Protein AF-A0A536QBZ3-F1 (afdb_monomer)

Foldseek 3Di:
DDPDPVVVVVVVVLVVVCVVVVHPVVSVVVVVVVVVVCVPPVLVCLVPDPVNDPVNNVVVVVD

Secondary structure (DSSP, 8-state):
--S-HHHHHHHHHHHHHHHHTT-HHHHHHHHHHHHHHHT-HHHHHHHH-TTS-HHHHHHHHT-

Sequence (63 aa):
MPRSNIARRYAQGIFQLAEAQHDLDGWRRELAQLDALLQDDVLRAAFANPAVTTPRRMELAQR

Structure (mmCIF, N/CA/C/O backbone):
data_AF-A0A536QBZ3-F1
#
_entry.id   AF-A0A536QBZ3-F1
#
loop_
_atom_site.group_PDB
_atom_site.id
_atom_site.type_symbol
_atom_site.label_atom_id
_atom_site.label_alt_id
_atom_site.label_comp_id
_atom_site.label_asym_id
_atom_site.label_entity_id
_atom_site.label_seq_id
_atom_site.pdbx_PDB_ins_code
_atom_site.Cartn_x
_atom_site.Cartn_y
_atom_site.Cartn_z
_atom_site.occupancy
_atom_site.B_iso_or_equiv
_atom_site.auth_seq_id
_atom_site.auth_comp_id
_atom_site.auth_asym_id
_atom_site.auth_atom_id
_atom_site.pdbx_PDB_model_num
ATOM 1 N N . MET A 1 1 ? 3.237 -16.348 8.870 1.00 46.16 1 MET A N 1
ATOM 2 C CA . MET A 1 1 ? 3.881 -15.371 9.783 1.00 46.16 1 MET A CA 1
ATOM 3 C C . MET A 1 1 ? 4.790 -14.461 8.968 1.00 46.16 1 MET A C 1
ATOM 5 O O . MET A 1 1 ? 5.475 -14.993 8.098 1.00 46.16 1 MET A O 1
ATOM 9 N N . PRO A 1 2 ? 4.795 -13.130 9.173 1.00 50.75 2 PRO A N 1
ATOM 10 C CA . PRO A 1 2 ? 5.539 -12.231 8.294 1.00 50.75 2 PRO A CA 1
ATOM 11 C C . PRO A 1 2 ? 7.041 -12.511 8.430 1.00 50.75 2 PRO A C 1
ATOM 13 O O . PRO A 1 2 ? 7.590 -12.444 9.529 1.00 50.75 2 PRO A O 1
ATOM 16 N N . ARG A 1 3 ? 7.684 -12.867 7.310 1.00 60.78 3 ARG A N 1
ATOM 17 C CA . ARG A 1 3 ? 9.091 -13.307 7.213 1.00 60.78 3 ARG A CA 1
ATOM 18 C C . ARG A 1 3 ? 10.121 -12.162 7.311 1.00 60.78 3 ARG A C 1
ATOM 20 O O . ARG A 1 3 ? 11.313 -12.427 7.250 1.00 60.78 3 ARG A O 1
ATOM 27 N N . SER A 1 4 ? 9.690 -10.908 7.484 1.00 72.75 4 SER A N 1
ATOM 28 C CA . SER A 1 4 ? 10.552 -9.714 7.512 1.00 72.75 4 SER A CA 1
ATOM 29 C C . SER A 1 4 ? 10.276 -8.841 8.743 1.00 72.75 4 SER A C 1
ATOM 31 O O . SER A 1 4 ? 9.130 -8.471 9.006 1.00 72.75 4 SER A O 1
ATOM 33 N N . ASN A 1 5 ? 11.336 -8.482 9.477 1.00 85.06 5 ASN A N 1
ATOM 34 C CA . ASN A 1 5 ? 11.287 -7.564 10.625 1.00 85.06 5 ASN A CA 1
ATOM 35 C C . ASN A 1 5 ? 10.715 -6.190 10.217 1.00 85.06 5 ASN A C 1
ATOM 37 O O . ASN A 1 5 ? 9.870 -5.624 10.906 1.00 85.06 5 ASN A O 1
ATOM 41 N N . ILE A 1 6 ? 11.083 -5.709 9.027 1.00 91.31 6 ILE A N 1
ATOM 42 C CA . ILE A 1 6 ? 10.629 -4.424 8.486 1.00 91.31 6 ILE A CA 1
ATOM 43 C C . ILE A 1 6 ? 9.114 -4.430 8.235 1.00 91.31 6 ILE A C 1
ATOM 45 O O . ILE A 1 6 ? 8.422 -3.508 8.660 1.00 91.31 6 ILE A O 1
ATOM 49 N N . ALA A 1 7 ? 8.579 -5.491 7.620 1.00 89.75 7 ALA A N 1
ATOM 50 C CA . ALA A 1 7 ? 7.142 -5.601 7.354 1.00 89.75 7 ALA A CA 1
ATOM 51 C C . ALA A 1 7 ? 6.312 -5.563 8.648 1.00 89.75 7 ALA A C 1
ATOM 53 O O . ALA A 1 7 ? 5.273 -4.911 8.704 1.00 89.75 7 ALA A O 1
ATOM 54 N N . ARG A 1 8 ? 6.802 -6.205 9.719 1.00 91.31 8 ARG A N 1
ATOM 55 C CA . ARG A 1 8 ? 6.146 -6.169 11.033 1.00 91.31 8 ARG A CA 1
ATOM 56 C C . ARG A 1 8 ? 6.103 -4.757 11.617 1.00 91.31 8 ARG A C 1
ATOM 58 O O . ARG A 1 8 ? 5.075 -4.381 12.164 1.00 91.31 8 ARG A O 1
ATOM 65 N N . ARG A 1 9 ? 7.183 -3.979 11.486 1.00 95.00 9 ARG A N 1
ATOM 66 C CA . ARG A 1 9 ? 7.227 -2.589 11.976 1.00 95.00 9 ARG A CA 1
ATOM 67 C C . ARG A 1 9 ? 6.218 -1.698 11.253 1.00 95.00 9 ARG A C 1
ATOM 69 O O . ARG A 1 9 ? 5.531 -0.926 11.911 1.00 95.00 9 ARG A O 1
ATOM 76 N N . TYR A 1 10 ? 6.089 -1.839 9.933 1.00 94.81 10 TYR A N 1
ATOM 77 C CA . TYR A 1 10 ? 5.065 -1.110 9.178 1.00 94.81 10 TYR A CA 1
ATOM 78 C C . TYR A 1 10 ? 3.649 -1.537 9.571 1.00 94.81 10 TYR A C 1
ATOM 80 O O . TYR A 1 10 ? 2.817 -0.676 9.837 1.00 94.81 10 TYR A O 1
ATOM 88 N N . ALA A 1 11 ? 3.392 -2.843 9.697 1.00 93.19 11 ALA A N 1
ATOM 89 C CA . ALA A 1 11 ? 2.091 -3.342 10.143 1.00 93.19 11 ALA A CA 1
ATOM 90 C C . ALA A 1 11 ? 1.724 -2.824 11.546 1.00 93.19 11 ALA A C 1
ATOM 92 O O . ALA A 1 11 ? 0.587 -2.429 11.780 1.00 93.19 11 ALA A O 1
ATOM 93 N N . GLN A 1 12 ? 2.698 -2.767 12.460 1.00 95.31 12 GLN A N 1
ATOM 94 C CA . GLN A 1 12 ? 2.506 -2.203 13.794 1.00 95.31 12 GLN A CA 1
ATOM 95 C C . GLN A 1 12 ? 2.168 -0.707 13.741 1.00 95.31 12 GLN A C 1
ATOM 97 O O . GLN A 1 12 ? 1.268 -0.275 14.452 1.00 95.31 12 GLN A O 1
ATOM 102 N N . GLY A 1 13 ? 2.840 0.073 12.890 1.00 96.00 13 GLY A N 1
ATOM 103 C CA . GLY A 1 13 ? 2.531 1.496 12.716 1.00 96.00 13 GLY A CA 1
ATOM 104 C C . GLY A 1 13 ? 1.122 1.740 12.168 1.00 96.00 13 GLY A C 1
ATOM 105 O O . GLY A 1 13 ? 0.416 2.613 12.663 1.00 96.00 13 GLY A O 1
ATOM 106 N N . ILE A 1 14 ? 0.684 0.931 11.197 1.00 95.25 14 ILE A N 1
ATOM 107 C CA . ILE A 1 14 ? -0.689 0.994 10.670 1.00 95.25 14 ILE A CA 1
ATOM 108 C C . ILE A 1 14 ? -1.701 0.665 11.771 1.00 95.25 14 ILE A C 1
ATOM 110 O O . ILE A 1 14 ? -2.679 1.384 11.944 1.00 95.25 14 ILE A O 1
ATOM 114 N N . PHE A 1 15 ? -1.448 -0.387 12.552 1.00 95.31 15 PHE A N 1
ATOM 115 C CA . PHE A 1 15 ? -2.328 -0.771 13.653 1.00 95.31 15 PHE A CA 1
ATOM 116 C C . PHE A 1 15 ? -2.454 0.338 14.708 1.00 95.31 15 PHE A C 1
ATOM 118 O O . PHE A 1 15 ? -3.561 0.667 15.115 1.00 95.31 15 PHE A O 1
ATOM 125 N N . GLN A 1 16 ? -1.342 0.981 15.078 1.00 96.94 16 GLN A N 1
ATOM 126 C CA . GLN A 1 16 ? -1.346 2.121 16.002 1.00 96.94 16 GLN A CA 1
ATOM 127 C C . GLN A 1 16 ? -2.169 3.304 15.471 1.00 96.94 16 GLN A C 1
ATOM 129 O O . GLN A 1 16 ? -2.884 3.950 16.235 1.00 96.94 16 GLN A O 1
ATOM 134 N N . LEU A 1 17 ? -2.092 3.586 14.166 1.00 96.19 17 LEU A N 1
ATOM 135 C CA . LEU A 1 17 ? -2.899 4.631 13.536 1.00 96.19 17 LEU A CA 1
ATOM 136 C C . LEU A 1 17 ? -4.393 4.280 13.562 1.00 96.19 17 LEU A C 1
ATOM 138 O O . LEU A 1 17 ? -5.219 5.134 13.881 1.00 96.19 17 LEU A O 1
ATOM 142 N N . ALA A 1 18 ? -4.726 3.022 13.282 1.00 96.38 18 ALA A N 1
ATOM 143 C CA . ALA A 1 18 ? -6.093 2.524 13.311 1.00 96.38 18 ALA A CA 1
ATOM 144 C C . ALA A 1 18 ? -6.711 2.582 14.718 1.00 96.38 18 ALA A C 1
ATOM 146 O O . ALA A 1 18 ? -7.864 2.985 14.870 1.00 96.38 18 ALA A O 1
ATOM 147 N N . GLU A 1 19 ? -5.936 2.241 15.754 1.00 97.25 19 GLU A N 1
ATOM 148 C CA . GLU A 1 19 ? -6.347 2.393 17.154 1.00 97.25 19 GLU A CA 1
ATOM 149 C C . GLU A 1 19 ? -6.581 3.862 17.521 1.00 97.25 19 G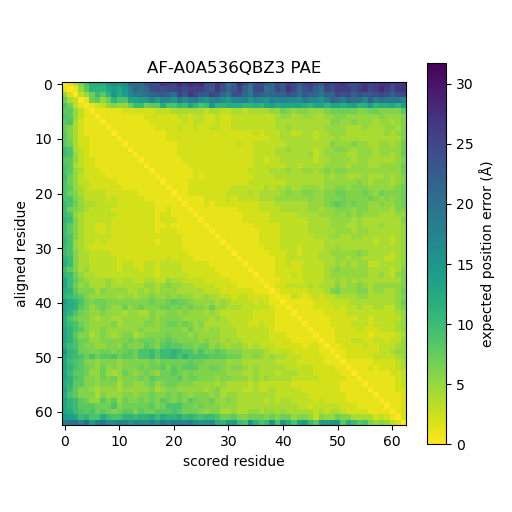LU A C 1
ATOM 151 O O . GLU A 1 19 ? -7.617 4.185 18.099 1.00 97.25 19 GLU A O 1
ATOM 156 N N . ALA A 1 20 ? -5.659 4.757 17.146 1.00 97.44 20 ALA A N 1
ATOM 157 C CA . ALA A 1 20 ? -5.774 6.192 17.415 1.00 97.44 20 ALA A CA 1
ATOM 158 C C . ALA A 1 20 ? -6.999 6.840 16.742 1.00 9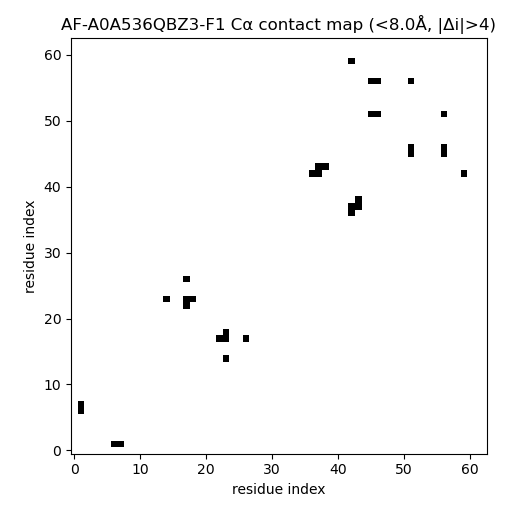7.44 20 ALA A C 1
ATOM 160 O O . ALA A 1 20 ? -7.522 7.832 17.242 1.00 97.44 20 ALA A O 1
ATOM 161 N N . GLN A 1 21 ? -7.460 6.283 15.620 1.00 96.88 21 GLN A N 1
ATOM 162 C CA . GLN A 1 21 ? -8.661 6.725 14.904 1.00 96.88 21 GLN A CA 1
ATOM 163 C C . GLN A 1 21 ? -9.940 6.004 15.357 1.00 96.88 21 GLN A C 1
ATOM 165 O O . GLN A 1 21 ? -11.023 6.351 14.895 1.00 96.88 21 GLN A O 1
ATOM 170 N N . HIS A 1 22 ? -9.829 5.010 16.245 1.00 96.94 22 HIS A N 1
ATOM 171 C CA . HIS A 1 22 ? -10.920 4.116 16.640 1.00 96.94 22 HIS A CA 1
ATOM 172 C C . HIS A 1 22 ? -11.618 3.414 15.458 1.00 96.94 22 HIS A C 1
ATOM 174 O O . HIS A 1 22 ? -12.801 3.089 15.547 1.00 96.94 22 HIS A O 1
ATOM 180 N N . ASP A 1 23 ? -10.890 3.137 14.369 1.00 96.94 23 ASP A N 1
ATOM 181 C CA . ASP A 1 23 ? -11.451 2.556 13.138 1.00 96.94 23 ASP A CA 1
ATOM 182 C C . ASP A 1 23 ? -10.695 1.304 12.665 1.00 96.94 23 ASP A C 1
ATOM 184 O O . ASP A 1 23 ? -10.247 1.177 11.526 1.00 96.94 23 ASP A O 1
ATOM 188 N N . LEU A 1 24 ? -10.543 0.330 13.560 1.00 95.25 24 LEU A N 1
ATOM 189 C CA . LEU A 1 24 ? -9.879 -0.937 13.234 1.00 95.25 24 LEU A CA 1
ATOM 190 C C . LEU A 1 24 ? -10.559 -1.689 12.079 1.00 95.25 24 LEU A C 1
ATOM 192 O O . LEU A 1 24 ? -9.884 -2.316 11.261 1.00 95.25 24 LEU A O 1
ATOM 196 N N . ASP A 1 25 ? -11.889 -1.636 11.998 1.00 96.00 25 ASP A N 1
ATOM 197 C CA . ASP A 1 25 ? -12.637 -2.325 10.949 1.00 96.00 25 ASP A CA 1
ATOM 198 C C . ASP A 1 25 ? -12.487 -1.649 9.579 1.00 96.00 25 ASP A C 1
ATOM 200 O O . ASP A 1 25 ? -12.410 -2.360 8.572 1.00 96.00 25 ASP A O 1
ATOM 204 N N . GLY A 1 26 ? -12.431 -0.313 9.519 1.00 95.56 26 GLY A N 1
ATOM 205 C CA . GLY A 1 26 ? -12.122 0.440 8.301 1.00 95.56 26 GLY A CA 1
ATOM 206 C C . GLY A 1 26 ? -10.747 0.088 7.765 1.00 95.56 26 GLY A C 1
ATOM 207 O O . GLY A 1 26 ? -10.635 -0.422 6.648 1.00 95.56 26 GLY A O 1
ATOM 208 N N . TRP A 1 27 ? -9.730 0.192 8.617 1.00 95.56 27 TRP A N 1
ATOM 209 C CA . TRP A 1 27 ? -8.364 -0.193 8.271 1.00 95.56 27 TRP A CA 1
ATOM 210 C C . TRP A 1 27 ? -8.253 -1.658 7.834 1.00 95.56 27 TRP A C 1
ATOM 212 O O . TRP A 1 27 ? -7.542 -1.966 6.877 1.00 95.56 27 TRP A O 1
ATOM 222 N N . ARG A 1 28 ? -8.989 -2.583 8.467 1.00 94.50 28 ARG A N 1
ATOM 223 C CA . ARG A 1 28 ? -9.022 -3.987 8.026 1.00 94.50 28 ARG A CA 1
ATOM 224 C C . ARG A 1 28 ? -9.575 -4.130 6.606 1.00 94.50 28 ARG A C 1
ATOM 226 O O . ARG A 1 28 ? -9.037 -4.924 5.836 1.00 94.50 28 ARG A O 1
ATOM 233 N N . ARG A 1 29 ? -10.645 -3.406 6.257 1.00 95.56 29 ARG A N 1
ATOM 234 C CA . ARG A 1 29 ? -11.233 -3.444 4.905 1.00 95.56 29 ARG A CA 1
ATOM 235 C C . ARG A 1 29 ? -10.278 -2.867 3.864 1.00 95.56 29 ARG A C 1
ATOM 237 O O . ARG A 1 29 ? -10.090 -3.492 2.825 1.00 95.56 29 ARG A O 1
ATOM 244 N N . GLU A 1 30 ? -9.650 -1.733 4.154 1.00 93.50 30 GLU A N 1
ATOM 245 C CA . GLU A 1 30 ? -8.684 -1.098 3.250 1.00 93.50 30 GLU A CA 1
ATOM 246 C C . GLU A 1 30 ? -7.463 -1.994 2.999 1.00 93.50 30 GLU A C 1
ATOM 248 O O . GLU A 1 30 ? -7.071 -2.218 1.854 1.00 93.50 30 GLU A O 1
ATOM 253 N N . LEU A 1 31 ? -6.903 -2.600 4.052 1.00 94.12 31 LEU A N 1
ATOM 254 C CA . LEU A 1 31 ? -5.786 -3.539 3.913 1.00 94.12 31 LEU A CA 1
ATOM 255 C C . LEU A 1 31 ? -6.164 -4.788 3.104 1.00 94.12 31 LEU A C 1
ATOM 257 O O . LEU A 1 31 ? -5.336 -5.292 2.347 1.00 94.12 31 LEU A O 1
ATOM 261 N N . ALA A 1 32 ? -7.400 -5.278 3.229 1.00 93.81 32 ALA A N 1
ATOM 262 C CA . ALA A 1 32 ? -7.883 -6.397 2.423 1.00 93.81 32 ALA A CA 1
ATOM 263 C C . ALA A 1 32 ? -8.016 -6.030 0.933 1.00 93.81 32 ALA A C 1
ATOM 265 O O . ALA A 1 32 ? -7.718 -6.855 0.071 1.00 93.81 32 ALA A O 1
ATOM 266 N N . GLN A 1 33 ? -8.418 -4.794 0.618 1.00 90.62 33 GLN A N 1
ATOM 267 C CA . GLN A 1 33 ? -8.446 -4.296 -0.762 1.00 90.62 33 GLN A CA 1
ATOM 268 C C . GLN A 1 33 ? -7.033 -4.200 -1.350 1.00 90.62 33 GLN A C 1
ATOM 270 O O . GLN A 1 33 ? -6.810 -4.640 -2.476 1.00 90.62 33 GLN A O 1
ATOM 275 N N . LEU A 1 34 ? -6.069 -3.695 -0.573 1.00 89.44 34 LEU A N 1
ATOM 276 C CA . LEU A 1 34 ? -4.664 -3.643 -0.985 1.00 89.44 34 LEU A CA 1
ATOM 277 C C . LEU A 1 34 ? -4.081 -5.039 -1.236 1.00 89.44 34 LEU A C 1
ATOM 279 O O . LEU A 1 34 ? -3.379 -5.229 -2.226 1.00 89.44 34 LEU A O 1
ATOM 283 N N . ASP A 1 35 ? -4.380 -6.018 -0.376 1.00 90.44 35 ASP A N 1
ATOM 284 C CA . ASP A 1 35 ? -3.937 -7.401 -0.585 1.00 90.44 35 ASP A CA 1
ATOM 285 C C . ASP A 1 35 ? -4.495 -7.967 -1.896 1.00 90.44 35 ASP A C 1
ATOM 287 O O . ASP A 1 35 ? -3.729 -8.477 -2.709 1.00 90.44 35 ASP A O 1
ATOM 291 N N . ALA A 1 36 ? -5.793 -7.782 -2.163 1.00 89.00 36 ALA A N 1
ATOM 292 C CA . ALA A 1 36 ? -6.416 -8.216 -3.414 1.00 89.00 36 ALA A CA 1
ATOM 293 C C . ALA A 1 36 ? -5.764 -7.574 -4.652 1.00 89.00 36 ALA A C 1
ATOM 295 O O . ALA A 1 36 ? -5.508 -8.260 -5.640 1.00 89.00 36 ALA A O 1
ATOM 296 N N . LEU A 1 37 ? -5.435 -6.282 -4.586 1.00 85.50 37 LEU A N 1
ATOM 297 C CA . LEU A 1 37 ? -4.777 -5.555 -5.673 1.00 85.50 37 LEU A CA 1
ATOM 298 C C . LEU A 1 37 ? -3.352 -6.077 -5.937 1.00 85.50 37 LEU A C 1
ATOM 300 O O . LEU A 1 37 ? -2.904 -6.133 -7.078 1.00 85.50 37 LEU A O 1
ATOM 304 N N . LEU A 1 38 ? -2.646 -6.525 -4.894 1.00 84.25 38 LEU A N 1
ATOM 305 C CA . LEU A 1 38 ? -1.316 -7.137 -5.006 1.00 84.25 38 LEU A CA 1
ATOM 306 C C . LEU A 1 38 ? -1.346 -8.600 -5.489 1.00 84.25 38 LEU A C 1
ATOM 308 O O . LEU A 1 38 ? -0.313 -9.128 -5.931 1.00 84.25 38 LEU A O 1
ATOM 312 N N . GLN A 1 39 ? -2.511 -9.255 -5.441 1.00 88.88 39 GLN A N 1
ATOM 313 C CA . GLN A 1 39 ? -2.717 -10.557 -6.079 1.00 88.88 39 GLN A CA 1
ATOM 314 C C . GLN A 1 39 ? -2.842 -10.449 -7.608 1.00 88.88 39 GLN A C 1
ATOM 316 O O . GLN A 1 39 ? -2.648 -11.456 -8.283 1.00 88.88 39 GLN A 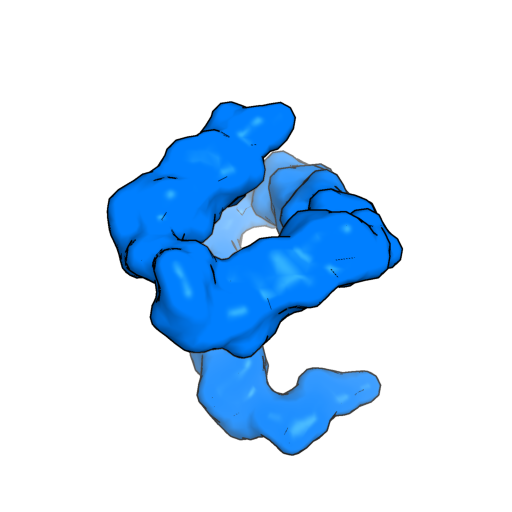O 1
ATOM 321 N N . ASP A 1 40 ? -3.064 -9.259 -8.177 1.00 90.06 40 ASP A N 1
ATOM 322 C CA . ASP A 1 40 ? -3.020 -9.048 -9.628 1.00 90.06 40 ASP A CA 1
ATOM 323 C C . ASP A 1 40 ? -1.578 -9.187 -10.156 1.00 90.06 40 ASP A C 1
ATOM 325 O O . ASP A 1 40 ? -0.669 -8.426 -9.804 1.00 90.06 40 ASP A O 1
ATOM 329 N N . ASP A 1 41 ? -1.355 -10.189 -11.010 1.00 88.75 41 ASP A N 1
ATOM 330 C CA . ASP A 1 41 ? -0.036 -10.506 -11.564 1.00 88.75 41 ASP A CA 1
ATOM 331 C C . ASP A 1 41 ? 0.525 -9.389 -12.460 1.00 88.75 41 ASP A C 1
ATOM 333 O O . ASP A 1 41 ? 1.739 -9.160 -12.473 1.00 88.75 41 ASP A O 1
ATOM 337 N N . VAL A 1 42 ? -0.336 -8.666 -13.184 1.00 87.75 42 VAL A N 1
ATOM 338 C CA . VAL A 1 42 ? 0.065 -7.566 -14.071 1.00 87.75 42 VAL A CA 1
ATOM 339 C C . VAL A 1 42 ? 0.538 -6.383 -13.241 1.00 87.75 42 VAL A C 1
ATOM 341 O O . VAL A 1 42 ? 1.605 -5.823 -13.514 1.00 87.75 42 VAL A O 1
ATOM 344 N N . LEU A 1 43 ? -0.208 -6.024 -12.194 1.00 87.88 43 LEU A N 1
ATOM 345 C CA . LEU A 1 43 ? 0.196 -4.959 -11.281 1.00 87.88 43 LEU A CA 1
ATOM 346 C C . LEU A 1 43 ? 1.488 -5.327 -10.557 1.00 87.88 43 LEU A C 1
ATOM 348 O O . LEU A 1 43 ? 2.432 -4.534 -10.550 1.00 87.88 43 LEU A O 1
ATOM 352 N N . ARG A 1 44 ? 1.596 -6.551 -10.031 1.00 89.81 44 ARG A N 1
ATOM 353 C CA . ARG A 1 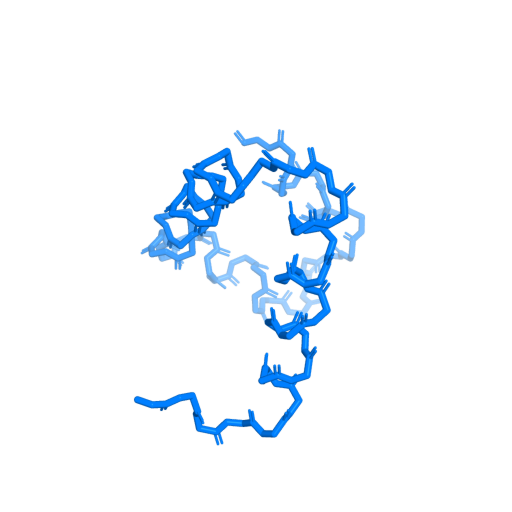44 ? 2.817 -7.018 -9.361 1.00 89.81 44 ARG A CA 1
ATOM 354 C C . ARG A 1 44 ? 4.040 -6.926 -10.275 1.00 89.81 44 ARG A C 1
ATOM 356 O O . ARG A 1 44 ? 5.091 -6.440 -9.849 1.00 89.81 44 ARG A O 1
ATOM 363 N N . ALA A 1 45 ? 3.897 -7.329 -11.538 1.00 90.12 45 ALA A N 1
ATOM 364 C CA . ALA A 1 45 ? 4.951 -7.204 -12.539 1.00 90.12 45 ALA A CA 1
ATOM 365 C C . ALA A 1 45 ? 5.305 -5.735 -12.829 1.00 90.12 45 ALA A C 1
ATOM 367 O O . ALA A 1 45 ? 6.486 -5.394 -12.912 1.00 90.12 45 ALA A O 1
ATOM 368 N N . ALA A 1 46 ? 4.311 -4.847 -12.925 1.00 88.69 46 ALA A N 1
ATOM 369 C CA . ALA A 1 46 ? 4.536 -3.420 -13.138 1.00 88.69 46 ALA A CA 1
ATOM 370 C C . 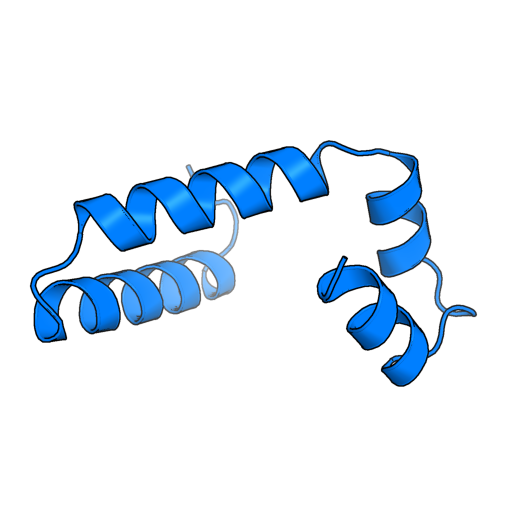ALA A 1 46 ? 5.300 -2.763 -11.972 1.00 88.69 46 ALA A C 1
ATOM 372 O O . ALA A 1 46 ? 6.227 -1.991 -12.213 1.00 88.69 46 ALA A O 1
ATOM 373 N N . PHE A 1 47 ? 4.976 -3.098 -10.718 1.00 89.25 47 PHE A N 1
ATOM 374 C CA . PHE A 1 47 ? 5.685 -2.571 -9.543 1.00 89.25 47 PHE A CA 1
ATOM 375 C C . PHE A 1 47 ? 7.119 -3.102 -9.409 1.00 89.25 47 PHE A C 1
ATOM 377 O O . PHE A 1 47 ? 7.990 -2.382 -8.912 1.00 89.25 47 PHE A O 1
ATOM 384 N N . ALA A 1 48 ? 7.374 -4.334 -9.856 1.00 90.31 48 ALA A N 1
ATOM 385 C CA . ALA A 1 48 ? 8.702 -4.945 -9.844 1.00 90.31 48 ALA A CA 1
ATOM 386 C C . ALA A 1 48 ? 9.595 -4.491 -11.013 1.00 90.31 48 ALA A C 1
ATOM 388 O O . ALA A 1 48 ? 10.817 -4.616 -10.935 1.00 90.31 48 ALA A O 1
ATOM 389 N N . ASN A 1 49 ? 9.013 -3.961 -12.092 1.00 92.31 49 ASN A N 1
ATOM 390 C CA . ASN A 1 49 ? 9.754 -3.574 -13.286 1.00 92.31 49 ASN A CA 1
ATOM 391 C C . ASN A 1 49 ? 10.545 -2.263 -13.064 1.00 92.31 49 ASN A C 1
ATOM 393 O O . ASN A 1 49 ? 9.939 -1.200 -12.884 1.00 92.31 49 ASN A O 1
ATOM 397 N N . PRO A 1 50 ? 11.893 -2.281 -13.134 1.00 92.50 50 PRO A N 1
ATOM 398 C CA . PRO A 1 50 ? 12.712 -1.086 -12.934 1.00 92.50 50 PRO A CA 1
ATOM 399 C C . PRO A 1 50 ? 12.499 -0.008 -14.008 1.00 92.50 50 PRO A C 1
ATOM 401 O O . PRO A 1 50 ? 12.737 1.163 -13.727 1.00 92.50 50 PRO A O 1
ATOM 404 N N . ALA A 1 51 ? 12.010 -0.367 -15.202 1.00 94.94 51 ALA A N 1
ATOM 405 C CA . ALA A 1 51 ? 11.674 0.592 -16.255 1.00 94.94 51 ALA A CA 1
ATOM 406 C C . ALA 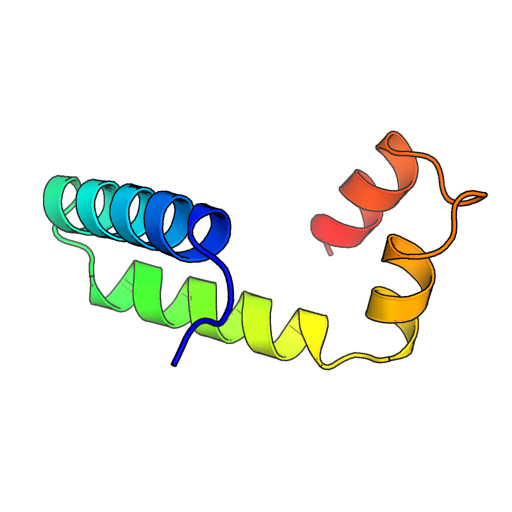A 1 51 ? 10.389 1.386 -1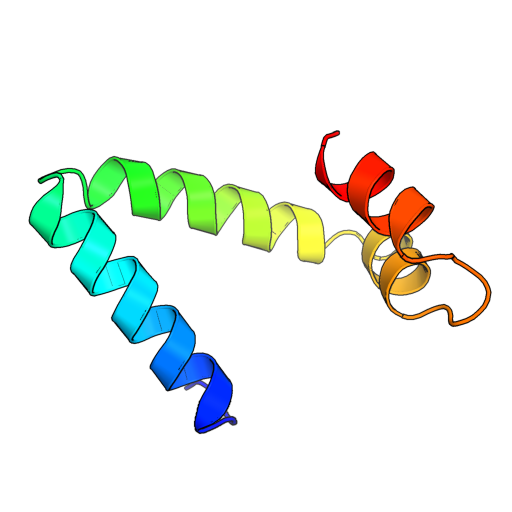5.955 1.00 94.94 51 ALA A C 1
ATOM 408 O O . ALA A 1 51 ? 10.178 2.460 -16.518 1.00 94.94 51 ALA A O 1
ATOM 409 N N . VAL A 1 52 ? 9.528 0.887 -15.060 1.00 92.69 52 VAL A N 1
ATOM 410 C CA . VAL A 1 52 ? 8.358 1.635 -14.593 1.00 92.69 52 VAL A CA 1
ATOM 411 C C . VAL A 1 52 ? 8.830 2.621 -13.533 1.00 92.69 52 VAL A C 1
ATOM 413 O O . VAL A 1 52 ? 9.258 2.229 -12.445 1.00 92.69 52 VAL A O 1
ATOM 416 N N . THR A 1 53 ? 8.762 3.910 -13.855 1.00 94.25 53 THR A N 1
ATOM 417 C CA . THR A 1 53 ? 9.232 4.992 -12.984 1.00 94.25 53 THR A CA 1
ATOM 418 C C . THR A 1 53 ? 8.373 5.120 -11.725 1.00 94.25 53 THR A C 1
ATOM 420 O O . THR A 1 53 ? 7.197 4.756 -11.719 1.00 94.25 53 THR A O 1
ATOM 423 N N . THR A 1 54 ? 8.933 5.680 -10.648 1.00 90.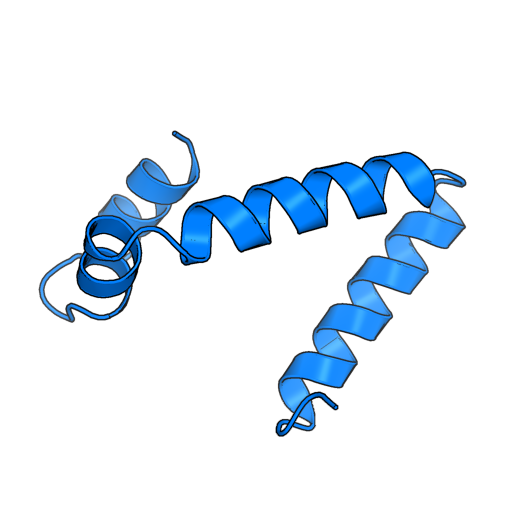88 54 THR A N 1
ATOM 424 C CA . THR A 1 54 ? 8.184 5.913 -9.401 1.00 90.88 54 THR A CA 1
ATOM 425 C C . THR A 1 54 ? 6.901 6.725 -9.614 1.00 90.88 54 THR A C 1
ATOM 427 O O . THR A 1 54 ? 5.866 6.266 -9.137 1.00 90.88 54 THR A O 1
ATOM 430 N N . PRO A 1 55 ? 6.894 7.851 -10.366 1.00 92.38 55 PRO A N 1
ATOM 431 C CA . PRO A 1 55 ? 5.651 8.568 -10.661 1.00 92.38 55 PRO A CA 1
ATOM 432 C C . PRO A 1 55 ? 4.598 7.670 -11.318 1.00 92.38 55 PRO A C 1
ATOM 434 O O . PRO A 1 55 ? 3.447 7.654 -10.893 1.00 92.38 55 PRO A O 1
ATOM 437 N N . ARG A 1 56 ? 5.007 6.826 -12.275 1.00 91.38 56 ARG A N 1
ATOM 438 C CA . ARG A 1 56 ? 4.091 5.901 -12.948 1.00 91.38 56 ARG A CA 1
ATOM 439 C C . ARG A 1 56 ? 3.551 4.817 -12.012 1.00 91.38 56 ARG A C 1
ATOM 441 O O . ARG A 1 56 ? 2.384 4.457 -12.116 1.00 91.38 56 ARG A O 1
ATOM 448 N N . ARG A 1 57 ? 4.362 4.310 -11.079 1.00 89.44 57 ARG A N 1
ATOM 449 C CA . ARG A 1 57 ? 3.896 3.374 -10.036 1.00 89.44 57 ARG A CA 1
ATOM 450 C C . ARG A 1 57 ? 2.872 4.026 -9.105 1.00 89.44 57 ARG A C 1
ATOM 452 O O . ARG A 1 57 ? 1.931 3.359 -8.696 1.00 89.44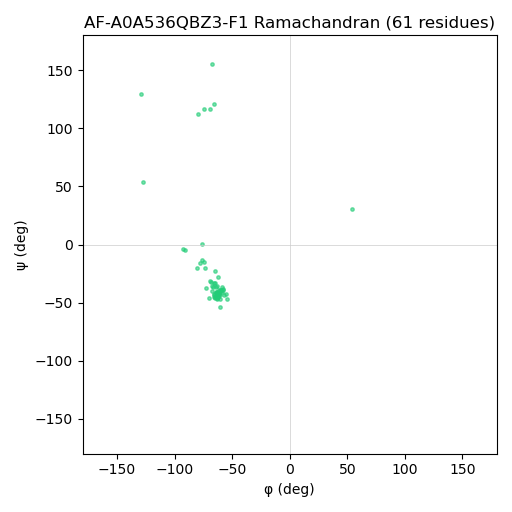 57 ARG A O 1
ATOM 459 N N . MET A 1 58 ? 3.035 5.313 -8.794 1.00 88.88 58 MET A N 1
ATOM 460 C CA . MET A 1 58 ? 2.072 6.058 -7.974 1.00 88.88 58 MET A CA 1
ATOM 461 C C . MET A 1 58 ? 0.738 6.256 -8.699 1.00 88.88 58 MET A C 1
ATOM 463 O O . MET A 1 58 ? -0.304 6.062 -8.089 1.00 88.88 58 MET A O 1
ATOM 467 N N . GLU A 1 59 ? 0.753 6.547 -10.002 1.00 89.50 59 GLU A N 1
ATOM 468 C CA . GLU A 1 59 ? -0.475 6.600 -10.814 1.00 89.50 59 GLU A CA 1
ATOM 469 C C . GLU A 1 59 ? -1.207 5.252 -10.854 1.00 89.50 59 GLU A C 1
ATOM 471 O O . GLU A 1 59 ? -2.434 5.208 -10.814 1.00 89.50 59 GLU A O 1
ATOM 476 N N . LEU A 1 60 ? -0.461 4.144 -10.931 1.00 84.44 60 LEU A N 1
ATOM 477 C CA . LEU A 1 60 ? -1.030 2.795 -10.901 1.00 84.44 60 LEU A CA 1
ATOM 478 C C . LEU A 1 60 ? -1.633 2.444 -9.535 1.00 84.44 60 LEU A C 1
ATOM 480 O O . LEU A 1 60 ? -2.615 1.719 -9.495 1.00 84.44 60 LEU A O 1
ATOM 484 N N . ALA A 1 61 ? -1.075 2.968 -8.440 1.00 81.38 61 ALA A N 1
ATOM 485 C CA . ALA A 1 61 ? -1.568 2.738 -7.079 1.00 81.38 61 ALA A CA 1
ATOM 486 C C . ALA A 1 61 ? -2.841 3.535 -6.727 1.00 81.38 61 ALA A C 1
ATOM 488 O O . ALA A 1 61 ? -3.448 3.276 -5.694 1.00 81.38 61 ALA A O 1
ATOM 489 N N . GLN A 1 62 ? -3.213 4.529 -7.540 1.00 77.19 62 GLN A N 1
ATOM 490 C CA . GLN A 1 62 ? -4.405 5.368 -7.340 1.00 77.19 62 GLN A CA 1
ATOM 491 C C . GLN A 1 62 ? -5.653 4.842 -8.065 1.00 77.19 62 GLN A C 1
ATOM 493 O O . GLN A 1 62 ? -6.712 5.464 -7.974 1.00 77.19 62 GLN A O 1
ATOM 498 N N . ARG A 1 63 ? -5.514 3.759 -8.834 1.00 60.91 63 ARG A N 1
ATOM 499 C CA . ARG A 1 63 ? -6.594 3.122 -9.594 1.00 60.91 63 ARG A CA 1
ATOM 500 C C . ARG A 1 63 ? -7.138 1.918 -8.849 1.00 60.91 63 ARG A C 1
ATOM 502 O O . ARG A 1 63 ? -8.365 1.718 -8.958 1.00 60.91 63 ARG A O 1
#

Radius of gyration: 13.93 Å; Cα contacts (8 Å, |Δi|>4): 17; chains: 1; bounding box: 25×24×34 Å

Mean predicted aligned error: 5.03 Å

Solvent-accessible surface area (backbone atoms only — not comparable to full-atom values): 3777 Å² total; per-residue (Å²): 128,86,93,42,74,66,61,53,54,53,54,50,53,51,50,54,52,23,58,78,66,72,35,56,68,57,51,52,52,54,53,50,52,53,51,57,55,60,67,35,64,66,54,43,49,50,70,68,35,82,88,52,45,70,72,58,49,52,60,62,72,75,110

pLDDT: mean 89.13, std 10.26, range [46.16, 97.44]